Protein AF-A0A1W5XYM8-F1 (afdb_monomer)

pLDDT: mean 74.07, std 18.59, range [37.06, 93.06]

Radius of gyration: 15.28 Å; Cα contacts (8 Å, |Δi|>4): 60; chains: 1; bounding box: 46×28×40 Å

Foldseek 3Di:
DDDDDDDPDDPDPPDDDDDPDDPDFDKDFLVVLCVVVVHDSVVSVVCVVVVNFDWDDDPPTIIGGPVRSVVSVVVVCVPDDPDD

Secondary structure (DSSP, 8-state):
---------------------SS---EEEHHHHHHHHT--HHHHHHHHHTTSS--EEETTEEEEEHHHHHHHHHHHHTT-----

Sequence (84 aa):
MELAADTQSGEEPTARTDPPTGEGTVFLTVAEVATVMRVSKMTVYRLVHEGVLPAIRVGRSFRMPEHAIHDYLKASFSGTSPRM

Structure (mmCIF, N/CA/C/O backbone):
data_AF-A0A1W5XYM8-F1
#
_entry.id   AF-A0A1W5XYM8-F1
#
loop_
_atom_site.group_PDB
_atom_site.id
_atom_site.type_symbol
_atom_site.label_atom_id
_atom_site.label_alt_id
_atom_site.label_comp_id
_atom_site.label_asym_id
_atom_site.label_entity_id
_atom_site.label_seq_id
_atom_site.pdbx_PDB_ins_code
_atom_site.Cartn_x
_atom_site.Cartn_y
_atom_site.Cartn_z
_atom_site.occupancy
_atom_site.B_iso_or_equiv
_atom_site.auth_seq_id
_atom_site.auth_comp_id
_atom_site.auth_asym_id
_atom_site.auth_atom_id
_atom_site.pdbx_PDB_model_num
ATOM 1 N N . MET A 1 1 ? 17.058 -14.860 19.065 1.00 38.81 1 MET A N 1
ATOM 2 C CA . MET A 1 1 ? 16.633 -15.099 17.673 1.00 38.81 1 MET A CA 1
ATOM 3 C C . MET A 1 1 ? 16.772 -13.768 16.968 1.00 38.81 1 MET A C 1
ATOM 5 O O . MET A 1 1 ? 15.982 -12.865 17.195 1.00 38.81 1 MET A O 1
ATOM 9 N N . GLU A 1 2 ? 17.916 -13.615 16.318 1.00 37.06 2 GLU A N 1
ATOM 10 C CA . GLU A 1 2 ? 18.408 -12.395 15.690 1.00 37.06 2 GLU A CA 1
ATOM 11 C C . GLU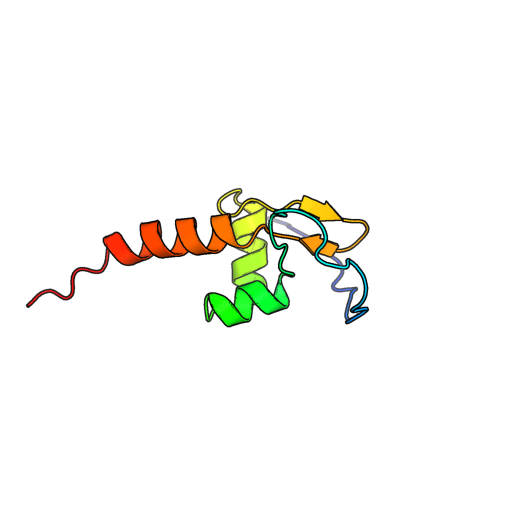 A 1 2 ? 17.720 -12.225 14.334 1.00 37.06 2 GLU A C 1
ATOM 13 O O . GLU A 1 2 ? 17.777 -13.124 13.501 1.00 37.06 2 GLU A O 1
ATOM 18 N N . LEU A 1 3 ? 17.041 -11.097 14.133 1.00 43.03 3 LEU A N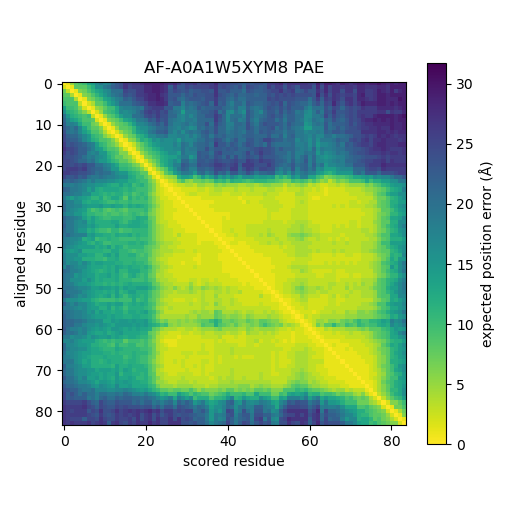 1
ATOM 19 C CA . LEU A 1 3 ? 16.621 -10.636 12.813 1.00 43.03 3 LEU A CA 1
ATOM 20 C C . LEU A 1 3 ? 17.015 -9.166 12.702 1.00 43.03 3 LEU A C 1
ATOM 22 O O . LEU A 1 3 ? 16.246 -8.256 13.002 1.00 43.03 3 LEU A O 1
ATOM 26 N N . ALA A 1 4 ? 18.274 -8.972 12.319 1.00 42.56 4 ALA A N 1
ATOM 27 C CA . ALA A 1 4 ? 18.771 -7.738 11.749 1.00 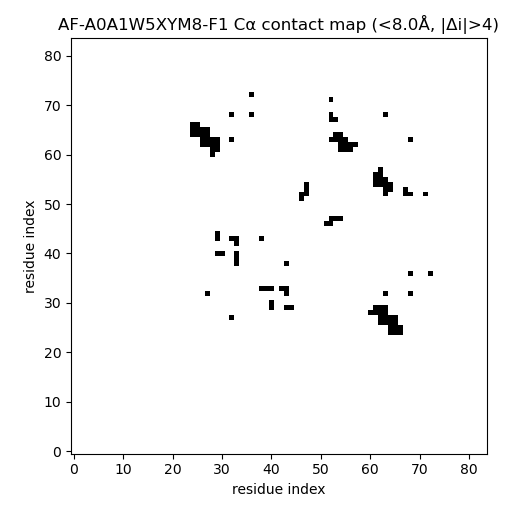42.56 4 ALA A CA 1
ATOM 28 C C . ALA A 1 4 ? 18.350 -7.676 10.272 1.00 42.56 4 ALA A C 1
ATOM 30 O O . ALA A 1 4 ? 18.796 -8.479 9.458 1.00 42.56 4 ALA A O 1
ATOM 31 N N . ALA A 1 5 ? 17.472 -6.731 9.957 1.00 41.97 5 ALA A N 1
ATOM 32 C CA . ALA A 1 5 ? 17.169 -6.179 8.636 1.00 41.97 5 ALA A CA 1
ATOM 33 C C . ALA A 1 5 ? 16.291 -4.950 8.936 1.00 41.97 5 ALA A C 1
ATOM 35 O O . ALA A 1 5 ? 15.369 -5.044 9.734 1.00 41.97 5 ALA A O 1
ATOM 36 N N . ASP A 1 6 ? 16.486 -3.746 8.435 1.00 37.31 6 ASP A N 1
ATOM 37 C CA . ASP A 1 6 ? 17.234 -3.267 7.295 1.00 37.31 6 ASP A CA 1
ATOM 38 C C . ASP A 1 6 ? 17.363 -1.749 7.490 1.00 37.31 6 ASP A C 1
ATOM 40 O O . ASP A 1 6 ? 16.515 -1.098 8.107 1.00 37.31 6 ASP A O 1
ATOM 44 N N . THR A 1 7 ? 18.457 -1.208 6.985 1.00 51.62 7 THR A N 1
ATOM 45 C CA . THR A 1 7 ? 18.795 0.208 6.923 1.00 51.62 7 THR A CA 1
ATOM 46 C C . THR A 1 7 ? 17.592 1.077 6.543 1.00 51.62 7 THR A C 1
ATOM 48 O O . THR A 1 7 ? 17.131 1.077 5.404 1.00 51.62 7 THR A O 1
ATOM 51 N N . GLN A 1 8 ? 17.125 1.904 7.479 1.00 44.31 8 GLN A N 1
ATOM 52 C CA . GLN A 1 8 ? 16.171 2.969 7.192 1.00 44.31 8 GLN A CA 1
ATOM 53 C C . GLN A 1 8 ? 16.899 4.078 6.414 1.00 44.31 8 GLN A C 1
ATOM 55 O O . GLN A 1 8 ? 17.421 5.030 6.984 1.00 44.31 8 GLN A O 1
ATOM 60 N N . SER A 1 9 ? 17.006 3.918 5.096 1.00 45.97 9 SER A N 1
ATOM 61 C CA . SER A 1 9 ? 17.506 4.938 4.169 1.00 45.97 9 SER A CA 1
ATOM 62 C C . SER A 1 9 ? 16.528 5.089 3.017 1.00 45.97 9 SER A C 1
ATOM 64 O O . SER A 1 9 ? 16.345 4.172 2.220 1.00 45.97 9 SER A O 1
ATOM 66 N N . GLY A 1 10 ? 15.902 6.261 2.936 1.00 41.62 10 GLY A N 1
ATOM 67 C CA . GLY A 1 10 ? 15.059 6.630 1.805 1.00 41.62 10 GLY A CA 1
ATOM 68 C C . GLY A 1 10 ? 13.924 7.571 2.171 1.00 41.62 10 GLY A C 1
ATOM 69 O O . GLY A 1 10 ? 12.768 7.300 1.856 1.00 41.62 10 GLY A O 1
ATOM 70 N N . GLU A 1 11 ? 14.238 8.671 2.844 1.00 53.50 11 GLU A N 1
ATOM 71 C CA . GLU A 1 11 ? 13.437 9.877 2.694 1.00 53.50 11 GLU A CA 1
ATOM 72 C C . GLU A 1 11 ? 13.817 10.458 1.327 1.00 53.50 11 GLU A C 1
ATOM 74 O O . GLU A 1 11 ? 14.887 11.030 1.190 1.00 53.50 11 GLU A O 1
ATOM 79 N N . GLU A 1 12 ? 13.008 10.228 0.289 1.00 53.03 12 GLU A N 1
ATOM 80 C CA . GLU A 1 12 ? 13.040 11.060 -0.920 1.00 53.03 12 GLU A CA 1
ATOM 81 C C . GLU A 1 12 ? 11.676 11.031 -1.638 1.00 53.03 12 GLU A C 1
ATOM 83 O O . GLU A 1 12 ? 11.296 10.019 -2.235 1.00 53.03 12 GLU A O 1
ATOM 88 N N . PRO A 1 13 ? 10.914 12.140 -1.591 1.00 58.19 13 PRO A N 1
ATOM 89 C CA . PRO A 1 13 ? 9.794 12.398 -2.479 1.00 58.19 13 PRO A CA 1
ATOM 90 C C . PRO A 1 13 ? 10.332 12.980 -3.793 1.00 58.19 13 PRO A C 1
ATOM 92 O O . PRO A 1 13 ? 10.262 14.182 -4.034 1.00 58.19 13 PRO A O 1
ATOM 95 N N . THR A 1 14 ? 10.869 12.136 -4.672 1.00 52.84 14 THR A N 1
ATOM 96 C CA . THR A 1 14 ? 11.122 12.513 -6.071 1.00 52.84 14 THR A CA 1
ATOM 97 C C . THR A 1 14 ? 9.914 12.123 -6.913 1.00 52.84 14 THR A C 1
ATOM 99 O O . THR A 1 14 ? 9.863 11.097 -7.587 1.00 52.84 14 THR A O 1
ATOM 102 N N . ALA A 1 15 ? 8.874 12.948 -6.804 1.00 65.50 15 ALA A N 1
ATOM 103 C CA . ALA A 1 15 ? 7.732 12.913 -7.703 1.00 65.50 15 ALA A CA 1
ATOM 104 C C . ALA A 1 15 ? 8.111 13.483 -9.081 1.00 65.50 15 ALA A C 1
ATOM 106 O O . ALA A 1 15 ? 8.830 14.484 -9.160 1.00 65.50 15 ALA A O 1
ATOM 107 N N . ARG A 1 16 ? 7.479 12.900 -10.113 1.00 60.91 16 ARG A N 1
ATOM 108 C CA . ARG A 1 16 ? 7.514 13.175 -11.569 1.00 60.91 16 ARG A CA 1
ATOM 109 C C . ARG A 1 16 ? 8.424 12.189 -12.314 1.00 60.91 16 ARG A C 1
ATOM 111 O O . ARG A 1 16 ? 9.623 12.166 -12.091 1.00 60.91 16 ARG A O 1
ATOM 118 N N . THR A 1 17 ? 7.923 11.338 -13.208 1.00 54.09 17 THR A N 1
ATOM 119 C CA . THR A 1 17 ? 6.947 11.613 -14.275 1.00 54.09 17 THR A CA 1
ATOM 120 C C . THR A 1 17 ? 6.431 10.294 -14.843 1.00 54.09 17 THR A C 1
ATOM 122 O O . THR A 1 17 ? 7.266 9.486 -15.215 1.00 54.09 17 THR A O 1
ATOM 125 N N . ASP A 1 18 ? 5.117 10.154 -15.033 1.00 55.44 18 ASP A N 1
ATOM 126 C CA . ASP A 1 18 ? 4.560 9.430 -16.182 1.00 55.44 18 ASP A CA 1
ATOM 127 C C . ASP A 1 18 ? 3.267 10.154 -16.616 1.00 55.44 18 ASP A C 1
ATOM 129 O O . ASP A 1 18 ? 2.362 10.328 -15.794 1.00 55.44 18 ASP A O 1
ATOM 133 N N . PRO A 1 19 ? 3.170 10.668 -17.858 1.00 58.69 19 PRO A N 1
ATOM 134 C CA . PRO A 1 19 ? 1.923 11.217 -18.380 1.00 58.69 19 PRO A CA 1
ATOM 135 C C . PRO A 1 19 ? 0.896 10.089 -18.601 1.00 58.69 19 PRO A C 1
ATOM 137 O O . PRO A 1 19 ? 1.263 9.031 -19.115 1.00 58.69 19 PRO A O 1
ATOM 140 N N . PRO A 1 20 ? -0.399 10.291 -18.286 1.00 55.56 20 PRO A N 1
ATOM 141 C CA . PRO A 1 20 ? -1.431 9.301 -18.562 1.00 55.56 20 PRO A CA 1
ATOM 142 C C . PRO A 1 20 ? -1.775 9.362 -20.051 1.00 55.56 20 PRO A C 1
ATOM 144 O O . PRO A 1 20 ? -2.646 10.117 -20.476 1.00 55.56 20 PRO A O 1
ATOM 147 N N . THR A 1 21 ? -1.066 8.610 -20.884 1.00 56.06 21 THR A N 1
ATOM 148 C CA . THR A 1 21 ? -1.514 8.358 -22.258 1.00 56.06 21 THR A CA 1
ATOM 149 C C . THR A 1 21 ? -1.705 6.864 -22.442 1.00 56.06 21 THR A C 1
ATOM 151 O O . THR A 1 21 ? -0.742 6.118 -22.572 1.00 56.06 21 THR A O 1
ATOM 154 N N . GLY A 1 22 ? -2.976 6.464 -22.446 1.00 49.62 22 GLY A N 1
ATOM 155 C CA . GLY A 1 22 ? -3.431 5.114 -22.761 1.00 49.62 22 GLY A CA 1
ATOM 156 C C . GLY A 1 22 ? -3.775 4.314 -21.515 1.00 49.62 22 GLY A C 1
ATOM 157 O O . GLY A 1 22 ? -2.891 3.713 -20.927 1.00 49.62 22 GLY A O 1
ATOM 158 N N . GLU A 1 23 ? -5.052 4.340 -21.120 1.00 59.97 23 GLU A N 1
ATOM 159 C CA . GLU A 1 23 ? -5.760 3.241 -20.431 1.00 59.97 23 GLU A CA 1
ATOM 160 C C . GLU A 1 23 ? -4.888 2.401 -19.465 1.00 59.97 23 GLU A C 1
ATOM 162 O O . GLU A 1 23 ? -4.774 1.183 -19.586 1.00 59.97 23 GLU A O 1
ATOM 167 N N . GLY A 1 24 ? -4.192 3.079 -18.544 1.00 60.19 24 GLY A N 1
ATOM 168 C CA . GLY A 1 24 ? -3.030 2.540 -17.835 1.00 60.19 24 GLY A CA 1
ATOM 169 C C . GLY A 1 24 ? -3.292 2.349 -16.347 1.00 60.19 24 GLY A C 1
ATOM 170 O O . GLY A 1 24 ? -3.876 3.204 -15.686 1.00 60.19 24 GLY A O 1
ATOM 171 N N . THR A 1 25 ? -2.849 1.216 -15.806 1.00 71.00 25 THR A N 1
ATOM 172 C CA . THR A 1 25 ? -2.931 0.926 -14.369 1.00 71.00 25 THR A CA 1
ATOM 173 C C . THR A 1 25 ? -2.175 1.987 -13.564 1.00 71.00 25 THR A C 1
ATOM 175 O O . THR A 1 25 ? -0.981 2.187 -13.774 1.00 71.00 25 THR A O 1
ATOM 178 N N . VAL A 1 26 ? -2.864 2.649 -12.630 1.00 85.38 26 VAL A N 1
ATOM 179 C CA . VAL A 1 26 ? -2.269 3.641 -11.723 1.00 85.38 26 VAL A CA 1
ATOM 180 C C . VAL A 1 26 ? -1.429 2.930 -10.668 1.00 85.38 26 VAL A C 1
ATOM 182 O O . VAL A 1 26 ? -1.882 1.964 -10.050 1.00 85.38 26 VAL A O 1
ATOM 185 N N . PHE A 1 27 ? -0.211 3.419 -10.441 1.00 88.12 27 PHE A N 1
ATOM 186 C CA . PHE A 1 27 ? 0.687 2.910 -9.411 1.00 88.12 27 PHE A CA 1
ATOM 187 C C . PHE A 1 27 ? 0.856 3.922 -8.285 1.00 88.12 27 PHE A C 1
ATOM 189 O O . PHE A 1 27 ? 1.166 5.085 -8.521 1.00 88.12 27 PHE A O 1
ATOM 196 N N . LEU A 1 28 ? 0.716 3.439 -7.056 1.00 90.12 28 LEU A N 1
ATOM 197 C CA . LEU A 1 28 ? 0.847 4.203 -5.826 1.00 90.12 28 LEU A CA 1
ATOM 198 C C . LEU A 1 28 ? 2.124 3.810 -5.084 1.00 90.12 28 LEU A C 1
ATOM 200 O O . LEU A 1 28 ? 2.581 2.666 -5.132 1.00 90.12 28 LEU A O 1
ATOM 204 N N . THR A 1 29 ? 2.707 4.762 -4.372 1.00 91.94 29 THR A N 1
ATOM 205 C CA . THR A 1 29 ? 3.811 4.540 -3.437 1.00 91.94 29 THR A CA 1
ATOM 206 C C . THR A 1 29 ? 3.310 4.030 -2.086 1.00 91.94 29 THR A C 1
ATOM 208 O O . THR A 1 29 ? 2.148 4.197 -1.723 1.00 91.94 29 THR A O 1
ATOM 211 N N . VAL A 1 30 ? 4.220 3.490 -1.271 1.00 90.50 30 VAL A N 1
ATOM 212 C CA . VAL A 1 30 ? 3.930 3.069 0.115 1.00 90.50 30 VAL A CA 1
ATOM 213 C C . VAL A 1 30 ? 3.242 4.173 0.929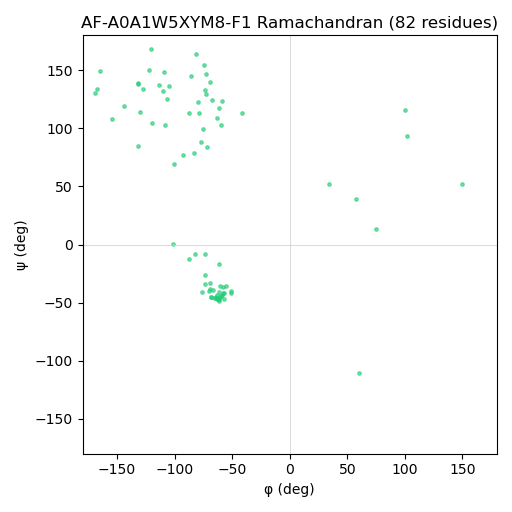 1.00 90.50 30 VAL A C 1
ATOM 215 O O . VAL A 1 30 ? 2.341 3.892 1.715 1.00 90.50 30 VAL A O 1
ATOM 218 N N . ALA A 1 31 ? 3.666 5.428 0.757 1.00 89.19 31 ALA A N 1
ATOM 219 C CA . ALA A 1 31 ? 3.118 6.563 1.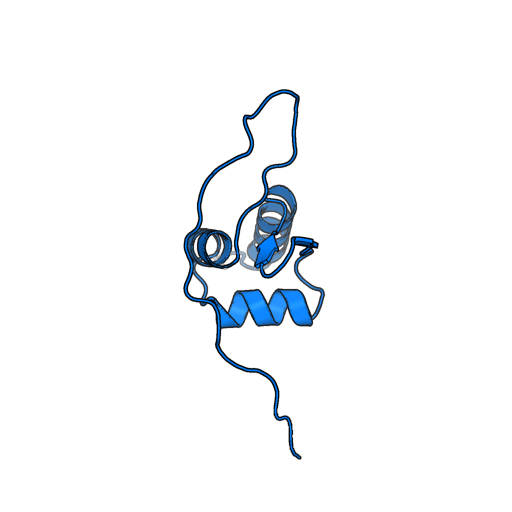495 1.00 89.19 31 ALA A CA 1
ATOM 220 C C . ALA A 1 31 ? 1.676 6.895 1.072 1.00 89.19 31 ALA A C 1
ATOM 222 O O . ALA A 1 31 ? 0.826 7.179 1.921 1.00 89.19 31 ALA A O 1
ATOM 223 N N . GLU A 1 32 ? 1.386 6.813 -0.225 1.00 90.94 32 GLU A N 1
ATOM 224 C CA . GLU A 1 32 ? 0.038 7.026 -0.758 1.00 90.94 32 GLU A CA 1
ATOM 225 C C . GLU A 1 32 ? -0.895 5.893 -0.327 1.00 90.94 32 GLU A C 1
ATOM 227 O O . GLU A 1 32 ? -1.975 6.154 0.200 1.00 90.94 32 GLU A O 1
ATOM 232 N N . VAL A 1 33 ? -0.442 4.639 -0.424 1.00 91.56 33 VAL A N 1
ATOM 233 C CA . VAL A 1 33 ? -1.205 3.465 0.031 1.00 91.56 33 VAL A CA 1
ATOM 234 C C . VAL A 1 33 ? -1.520 3.548 1.526 1.00 91.56 33 VAL A C 1
ATOM 236 O O . VAL A 1 33 ? -2.658 3.310 1.928 1.00 91.56 33 VAL A O 1
ATOM 239 N N . ALA A 1 34 ? -0.547 3.939 2.353 1.00 91.56 34 ALA A N 1
ATOM 240 C CA . ALA A 1 34 ? -0.749 4.134 3.789 1.00 91.56 34 ALA A CA 1
ATOM 241 C C . ALA A 1 34 ? -1.863 5.156 4.076 1.00 91.56 34 ALA A C 1
ATOM 243 O O . ALA A 1 34 ? -2.724 4.925 4.927 1.00 91.56 34 ALA A O 1
ATOM 244 N N . THR A 1 35 ? -1.887 6.253 3.316 1.00 90.31 35 THR A N 1
ATOM 245 C CA . THR A 1 35 ? -2.928 7.285 3.412 1.00 90.31 35 THR A CA 1
ATOM 246 C C . THR A 1 35 ? -4.300 6.755 2.990 1.00 90.31 35 THR A C 1
ATOM 248 O O . THR A 1 35 ? -5.279 6.966 3.709 1.00 90.31 35 THR A O 1
ATOM 251 N N . VAL A 1 36 ? -4.372 6.031 1.868 1.00 89.44 36 VAL A N 1
ATOM 252 C CA . VAL A 1 36 ? -5.618 5.465 1.319 1.00 89.44 36 VAL A CA 1
ATOM 253 C C . VAL A 1 36 ? -6.224 4.433 2.268 1.00 89.44 36 VAL A C 1
ATOM 255 O O . VAL A 1 36 ? -7.414 4.486 2.568 1.00 89.44 36 VAL A O 1
ATOM 258 N N . MET A 1 37 ? -5.402 3.523 2.790 1.00 89.81 37 MET A N 1
ATOM 259 C CA . MET A 1 37 ? -5.842 2.457 3.692 1.00 89.81 37 MET A CA 1
ATOM 260 C C . MET A 1 37 ? -5.985 2.910 5.152 1.00 89.81 37 MET A C 1
ATOM 262 O O . MET A 1 37 ? -6.483 2.143 5.971 1.00 89.81 37 MET A O 1
ATOM 266 N N . ARG A 1 38 ? -5.549 4.133 5.493 1.00 89.38 38 ARG A N 1
ATOM 267 C CA . ARG A 1 38 ? -5.493 4.662 6.871 1.00 89.38 38 ARG A CA 1
ATOM 268 C C . ARG A 1 38 ? -4.649 3.797 7.817 1.00 89.38 38 ARG A C 1
ATOM 270 O O . ARG A 1 38 ? -4.984 3.630 8.987 1.00 89.38 38 ARG A O 1
ATOM 277 N N . VAL A 1 39 ? -3.531 3.271 7.322 1.00 89.81 39 VAL A N 1
ATOM 278 C CA . VAL A 1 39 ? -2.592 2.437 8.092 1.00 89.81 39 VAL A CA 1
ATOM 279 C C . VAL A 1 39 ? -1.197 3.057 8.131 1.00 89.81 39 VAL A C 1
ATOM 281 O O . VAL A 1 39 ? -0.888 3.994 7.400 1.00 89.81 39 VAL A O 1
ATOM 284 N N . SER A 1 40 ? -0.319 2.528 8.985 1.00 91.38 40 SER A N 1
ATOM 285 C CA . SER A 1 40 ? 1.081 2.959 9.022 1.00 91.38 40 SER A CA 1
ATOM 286 C C . SER A 1 40 ? 1.879 2.421 7.826 1.00 91.38 40 SER A C 1
ATOM 288 O O . SER A 1 40 ? 1.589 1.341 7.308 1.00 91.38 40 SER A O 1
ATOM 290 N N . LYS A 1 41 ? 2.960 3.115 7.438 1.00 89.69 41 LYS A N 1
ATOM 291 C CA . LYS A 1 41 ? 3.913 2.619 6.422 1.00 89.69 41 LYS A CA 1
ATOM 292 C C . LYS A 1 41 ? 4.473 1.238 6.783 1.00 89.69 41 LYS A C 1
ATOM 294 O O . LYS A 1 41 ? 4.638 0.406 5.902 1.00 89.69 41 LYS A O 1
ATOM 299 N N . MET A 1 42 ? 4.699 0.973 8.073 1.00 93.06 42 MET A N 1
ATOM 300 C CA . MET A 1 42 ? 5.155 -0.332 8.564 1.00 93.06 42 MET A CA 1
ATOM 301 C C . MET A 1 42 ? 4.153 -1.444 8.244 1.00 93.06 42 MET A C 1
ATOM 303 O O . MET A 1 42 ? 4.540 -2.527 7.819 1.00 93.06 42 MET A O 1
ATOM 307 N N . THR A 1 43 ? 2.856 -1.164 8.391 1.00 92.38 43 THR A N 1
ATOM 308 C CA . THR A 1 43 ? 1.791 -2.103 8.024 1.00 92.38 43 THR A CA 1
ATOM 309 C C . THR A 1 43 ? 1.809 -2.387 6.527 1.00 92.38 43 THR A C 1
ATOM 311 O O . THR A 1 43 ? 1.733 -3.547 6.141 1.00 92.38 43 THR A O 1
ATOM 314 N N . VAL A 1 44 ? 1.972 -1.360 5.688 1.00 91.00 44 VAL A N 1
ATOM 315 C CA . VAL A 1 44 ? 2.076 -1.551 4.233 1.00 91.00 44 VAL A CA 1
ATOM 316 C C . VAL A 1 44 ? 3.303 -2.396 3.883 1.00 91.00 44 VAL A C 1
ATOM 318 O O . VAL A 1 44 ? 3.172 -3.365 3.144 1.00 91.00 44 VAL A O 1
ATOM 321 N N . TYR A 1 45 ? 4.475 -2.095 4.451 1.00 91.31 45 TYR A N 1
ATOM 322 C CA . TYR A 1 45 ? 5.680 -2.903 4.238 1.00 91.31 45 TYR A CA 1
ATOM 323 C C . TYR A 1 45 ? 5.488 -4.355 4.659 1.00 91.31 45 TYR A C 1
ATOM 325 O O . TYR A 1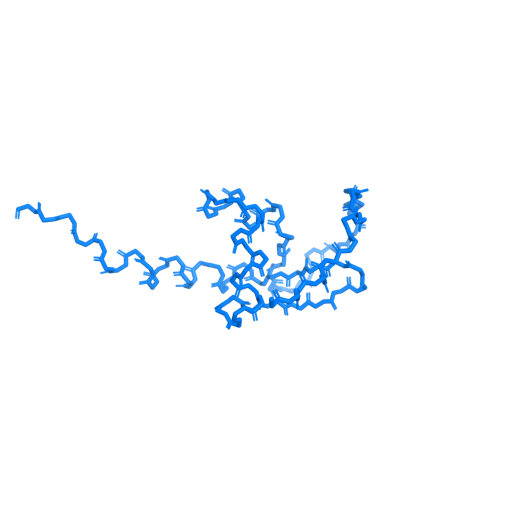 45 ? 5.897 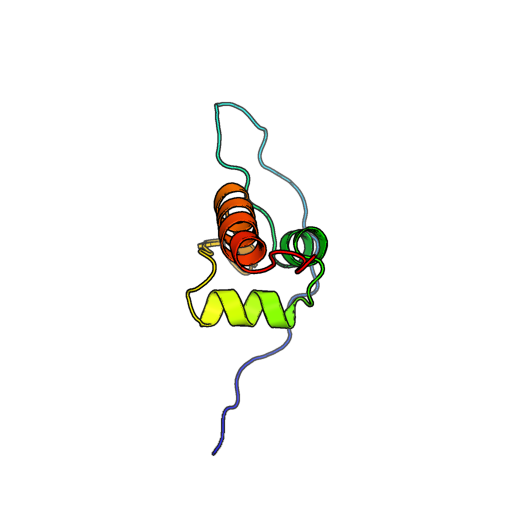-5.259 3.934 1.00 91.31 45 TYR A O 1
ATOM 333 N N . ARG A 1 46 ? 4.828 -4.579 5.798 1.00 88.56 46 ARG A 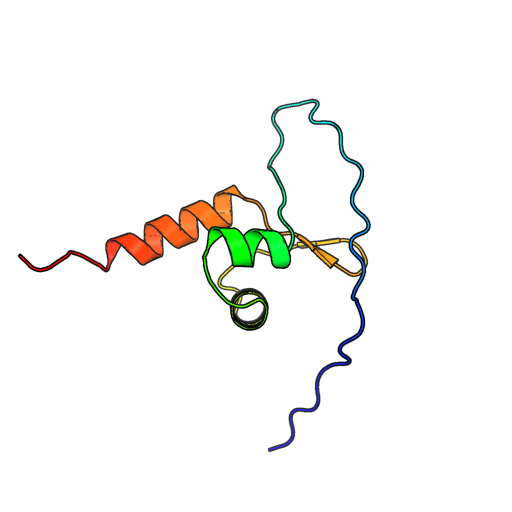N 1
ATOM 334 C CA . ARG A 1 46 ? 4.520 -5.922 6.276 1.00 88.56 46 ARG A CA 1
ATOM 335 C C . ARG A 1 46 ? 3.621 -6.668 5.291 1.00 88.56 46 ARG A C 1
ATOM 337 O O . ARG A 1 46 ? 3.976 -7.767 4.898 1.00 88.56 46 ARG A O 1
ATOM 344 N N . LEU A 1 47 ? 2.537 -6.049 4.821 1.00 88.69 47 LEU A N 1
ATOM 345 C CA . LEU A 1 47 ? 1.623 -6.658 3.844 1.00 88.69 47 LEU A CA 1
ATOM 346 C C . LEU A 1 47 ? 2.315 -6.996 2.519 1.00 88.69 47 LEU A C 1
ATOM 348 O O . LEU A 1 47 ? 2.000 -8.005 1.894 1.00 88.69 47 LEU A O 1
ATOM 352 N N . VAL A 1 48 ? 3.265 -6.165 2.093 1.00 90.19 48 VAL A N 1
ATOM 353 C CA . VAL A 1 48 ? 4.080 -6.432 0.902 1.00 90.19 48 VAL A CA 1
ATOM 354 C C . VAL A 1 48 ? 5.021 -7.611 1.137 1.00 90.19 48 VAL A C 1
ATOM 356 O O . VAL A 1 48 ? 5.125 -8.488 0.285 1.00 90.19 48 VAL A O 1
ATOM 359 N N . HIS A 1 49 ? 5.694 -7.654 2.288 1.00 86.31 49 HIS A N 1
ATOM 360 C CA . HIS A 1 49 ? 6.631 -8.729 2.614 1.00 86.31 49 HIS A CA 1
ATOM 361 C C . HIS A 1 49 ? 5.928 -10.073 2.862 1.00 86.31 49 HIS A C 1
ATOM 363 O O . HIS A 1 49 ? 6.457 -11.119 2.505 1.00 86.31 49 HIS A O 1
ATOM 369 N N . GLU A 1 50 ? 4.714 -10.039 3.414 1.00 87.44 50 GLU A N 1
ATOM 370 C CA . GLU A 1 50 ? 3.830 -11.198 3.592 1.00 87.44 50 GLU A CA 1
ATOM 371 C C . GLU A 1 50 ? 3.199 -11.671 2.267 1.00 87.44 50 GLU A C 1
ATOM 373 O O . GLU A 1 50 ? 2.565 -12.722 2.234 1.00 87.44 50 GLU A O 1
ATOM 378 N N . GLY A 1 51 ? 3.361 -10.917 1.171 1.00 87.88 51 GLY A N 1
ATOM 379 C CA . GLY A 1 51 ? 2.793 -11.247 -0.140 1.00 87.88 51 GLY A CA 1
ATOM 380 C C . GLY A 1 51 ? 1.285 -11.006 -0.251 1.00 87.88 51 GLY A C 1
ATOM 381 O O . GLY A 1 51 ? 0.661 -11.465 -1.204 1.00 87.88 51 GLY A O 1
ATOM 382 N N . VAL A 1 52 ? 0.696 -10.286 0.707 1.00 87.88 52 VAL A N 1
ATOM 383 C CA . VAL A 1 52 ? -0.738 -9.966 0.748 1.00 87.88 52 VAL A CA 1
ATOM 384 C C . VAL A 1 52 ? -1.086 -8.863 -0.249 1.00 87.88 52 VAL A C 1
ATOM 386 O O . VAL A 1 52 ? -2.114 -8.934 -0.918 1.00 87.88 52 VAL A O 1
ATOM 389 N N . LEU A 1 53 ? -0.232 -7.842 -0.357 1.00 87.56 53 LEU A N 1
ATOM 390 C CA . LEU A 1 53 ? -0.390 -6.771 -1.338 1.00 87.56 53 LEU A CA 1
ATOM 391 C C . LEU A 1 53 ? 0.643 -6.919 -2.458 1.00 87.56 53 LEU A C 1
ATOM 393 O O . LEU A 1 53 ? 1.845 -6.924 -2.170 1.00 87.56 53 LEU A O 1
ATOM 397 N N . PRO A 1 54 ? 0.214 -6.979 -3.733 1.00 88.00 54 PRO A N 1
ATOM 398 C CA . PRO A 1 54 ? 1.146 -7.036 -4.844 1.00 88.00 54 PRO A CA 1
ATOM 399 C C . PRO A 1 54 ? 1.899 -5.709 -4.942 1.00 88.00 54 PRO A C 1
ATOM 401 O O . PRO A 1 54 ? 1.309 -4.633 -5.065 1.00 88.00 54 PRO A O 1
ATOM 404 N N . ALA A 1 55 ? 3.224 -5.792 -4.901 1.00 89.56 55 ALA A N 1
ATOM 405 C CA . ALA A 1 55 ? 4.102 -4.652 -5.081 1.00 89.56 55 ALA A CA 1
ATOM 406 C C . ALA A 1 55 ? 5.194 -4.984 -6.087 1.00 89.56 55 ALA A C 1
ATOM 408 O O . ALA A 1 55 ? 5.788 -6.061 -6.064 1.00 89.56 55 ALA A O 1
ATOM 409 N N . ILE A 1 56 ? 5.491 -4.016 -6.941 1.00 87.94 56 ILE A N 1
ATOM 410 C CA . ILE A 1 56 ? 6.619 -4.051 -7.856 1.00 87.94 56 ILE A CA 1
ATOM 411 C C . ILE A 1 56 ? 7.710 -3.125 -7.325 1.00 87.94 56 ILE A C 1
ATOM 413 O O . ILE A 1 56 ? 7.449 -2.014 -6.854 1.00 87.94 56 ILE A O 1
ATOM 417 N N . ARG A 1 57 ? 8.95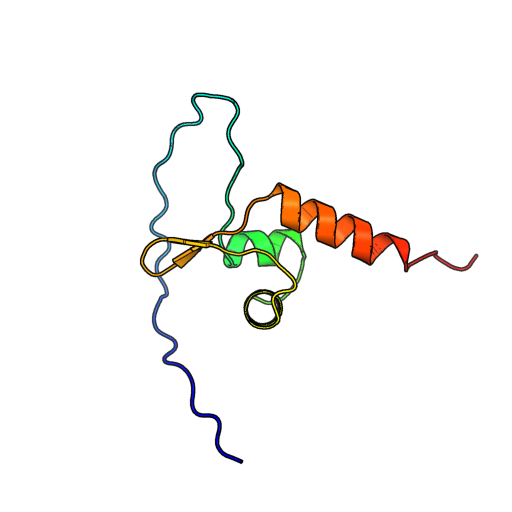7 -3.587 -7.377 1.00 85.12 57 ARG A N 1
ATOM 418 C CA . ARG A 1 57 ? 10.115 -2.762 -7.038 1.00 85.12 57 ARG A CA 1
ATOM 419 C C . ARG A 1 57 ? 10.565 -2.021 -8.291 1.00 85.12 57 ARG A C 1
ATOM 421 O O . ARG A 1 57 ? 11.061 -2.636 -9.228 1.00 85.12 57 ARG A O 1
ATOM 428 N N . VAL A 1 58 ? 10.422 -0.702 -8.283 1.00 82.00 58 VAL A N 1
ATOM 429 C CA . VAL A 1 58 ? 10.888 0.183 -9.354 1.00 82.00 58 VAL A CA 1
ATOM 430 C C . VAL A 1 58 ? 12.095 0.949 -8.825 1.00 82.00 58 VAL A C 1
ATOM 432 O O . VAL A 1 58 ? 11.982 1.846 -7.986 1.00 82.00 58 VAL A O 1
ATOM 435 N N . GLY A 1 59 ? 13.285 0.525 -9.253 1.00 85.06 59 GLY A N 1
ATOM 436 C CA . GLY A 1 59 ? 14.552 1.029 -8.731 1.00 85.06 59 GLY A CA 1
ATOM 437 C C . GLY A 1 59 ? 14.694 0.783 -7.224 1.00 85.06 59 GLY A C 1
ATOM 438 O O . GLY A 1 59 ? 14.852 -0.352 -6.764 1.00 85.06 59 GLY A O 1
ATOM 439 N N . ARG A 1 60 ? 14.655 1.864 -6.443 1.00 80.62 60 ARG A N 1
ATOM 440 C CA . ARG A 1 60 ? 14.804 1.835 -4.976 1.00 80.62 60 ARG A CA 1
ATOM 441 C C . ARG A 1 60 ? 13.478 1.942 -4.229 1.00 80.62 60 ARG A C 1
ATOM 443 O O . ARG A 1 60 ? 13.477 1.925 -3.004 1.00 80.62 60 ARG A O 1
ATOM 450 N N . SER A 1 61 ? 12.361 2.044 -4.941 1.00 79.75 61 SER A N 1
ATOM 451 C CA . SER A 1 61 ? 11.054 2.254 -4.331 1.00 79.75 61 SER A CA 1
ATOM 452 C C . SER A 1 61 ? 10.077 1.153 -4.704 1.00 79.75 61 SER A C 1
ATOM 454 O O . SER A 1 61 ? 10.131 0.585 -5.793 1.00 79.75 61 SER A O 1
ATOM 456 N N . PHE A 1 62 ? 9.138 0.887 -3.804 1.00 86.56 62 PHE A N 1
ATOM 457 C CA . PHE A 1 62 ? 7.999 0.034 -4.105 1.00 86.56 62 PHE A CA 1
ATOM 458 C C . PHE A 1 62 ? 6.877 0.847 -4.751 1.00 86.56 62 PHE A C 1
ATOM 460 O O . PHE A 1 62 ? 6.673 2.032 -4.445 1.00 86.56 62 PHE A O 1
ATOM 467 N N . ARG A 1 63 ? 6.176 0.195 -5.671 1.00 89.12 63 ARG A N 1
ATOM 468 C CA . ARG A 1 63 ? 4.983 0.684 -6.348 1.00 89.12 63 ARG A CA 1
ATOM 469 C C . ARG A 1 63 ? 3.926 -0.402 -6.291 1.00 89.12 63 ARG A C 1
ATOM 471 O O . ARG A 1 63 ? 4.231 -1.576 -6.475 1.00 89.12 63 ARG A O 1
ATOM 478 N N . MET A 1 64 ? 2.694 -0.012 -6.034 1.00 89.75 64 MET A N 1
ATOM 479 C CA . MET A 1 64 ? 1.574 -0.925 -5.877 1.00 89.75 64 MET A CA 1
ATOM 480 C C . MET A 1 64 ? 0.465 -0.471 -6.815 1.00 89.75 64 MET A C 1
ATOM 482 O O . MET A 1 64 ? 0.181 0.725 -6.862 1.00 89.75 64 MET A O 1
ATOM 486 N N . PRO A 1 65 ? -0.157 -1.374 -7.576 1.00 90.69 65 PRO A N 1
ATOM 487 C CA . PRO A 1 65 ? -1.223 -0.977 -8.474 1.00 90.69 65 PRO A CA 1
ATOM 488 C C . PRO A 1 65 ? -2.487 -0.638 -7.677 1.00 90.69 65 PRO A C 1
ATOM 490 O O . PRO A 1 65 ? -2.938 -1.441 -6.863 1.00 90.69 65 PRO A O 1
ATOM 493 N N . GLU A 1 66 ? -3.087 0.525 -7.935 1.00 89.19 66 GLU A N 1
ATOM 494 C CA . GLU A 1 66 ? -4.252 1.047 -7.205 1.00 89.19 66 GLU A CA 1
ATOM 495 C C . GLU A 1 66 ? -5.398 0.028 -7.116 1.00 89.19 66 GLU A C 1
ATOM 497 O O . GLU A 1 66 ? -5.989 -0.162 -6.050 1.00 89.19 66 GLU A O 1
ATOM 502 N N . HIS A 1 67 ? -5.663 -0.689 -8.215 1.00 89.38 67 HIS A N 1
ATOM 503 C CA . HIS A 1 67 ? -6.731 -1.687 -8.278 1.00 89.38 67 HIS A CA 1
ATOM 504 C C . HIS A 1 67 ? -6.574 -2.785 -7.218 1.00 89.38 67 HIS A C 1
ATOM 506 O O . HIS A 1 67 ? -7.571 -3.215 -6.646 1.00 89.38 67 HIS A O 1
ATOM 512 N N . ALA A 1 68 ? -5.344 -3.208 -6.915 1.00 88.62 68 ALA A N 1
ATOM 513 C CA . ALA A 1 68 ? -5.096 -4.273 -5.952 1.00 88.62 68 ALA A CA 1
ATOM 514 C C . ALA A 1 68 ? -5.313 -3.807 -4.509 1.00 88.62 68 ALA A C 1
ATOM 516 O O . ALA A 1 68 ? -5.799 -4.574 -3.683 1.00 88.62 68 ALA A O 1
ATOM 517 N N . ILE A 1 69 ? -5.012 -2.539 -4.204 1.00 89.25 69 ILE A N 1
ATOM 518 C CA . ILE A 1 69 ? -5.342 -1.953 -2.897 1.00 89.25 69 ILE A CA 1
ATOM 519 C C . ILE A 1 69 ? -6.860 -1.912 -2.732 1.00 89.25 69 ILE A C 1
ATOM 521 O O . ILE A 1 69 ? -7.385 -2.267 -1.678 1.00 89.25 69 ILE A O 1
ATOM 525 N N . HIS A 1 70 ? -7.573 -1.480 -3.770 1.00 88.56 70 HIS A N 1
ATOM 526 C CA . HIS A 1 70 ? -9.024 -1.378 -3.720 1.00 88.56 70 HIS A CA 1
ATOM 527 C C . HIS A 1 70 ? -9.701 -2.754 -3.609 1.00 88.56 70 HIS A C 1
ATOM 529 O O . HIS A 1 70 ? -10.662 -2.900 -2.852 1.00 88.56 70 HIS A O 1
ATOM 535 N N . ASP A 1 71 ? -9.181 -3.766 -4.307 1.00 88.94 71 ASP A N 1
ATOM 536 C CA . ASP A 1 71 ? -9.614 -5.160 -4.179 1.00 88.94 71 ASP A CA 1
ATOM 537 C C . ASP A 1 71 ? -9.378 -5.701 -2.760 1.00 88.94 71 ASP A C 1
ATOM 539 O O . ASP A 1 71 ? -10.307 -6.195 -2.118 1.00 88.94 71 ASP A O 1
ATOM 543 N N . TYR A 1 72 ? -8.183 -5.473 -2.206 1.00 87.00 72 TYR A N 1
ATOM 544 C CA . TYR A 1 72 ? -7.856 -5.847 -0.830 1.00 87.00 72 TYR A CA 1
ATOM 545 C C . TYR A 1 72 ? -8.791 -5.191 0.194 1.00 87.00 72 TYR A C 1
ATOM 547 O O . TYR A 1 72 ? -9.259 -5.848 1.130 1.00 87.00 72 TYR A O 1
ATOM 555 N N . LEU A 1 73 ? -9.096 -3.900 0.026 1.00 86.44 73 LEU A N 1
ATOM 556 C CA . LEU A 1 73 ? -10.040 -3.195 0.891 1.00 86.44 73 LEU A CA 1
ATOM 557 C C . LEU A 1 73 ? -11.442 -3.798 0.773 1.00 86.44 73 LEU A C 1
ATOM 559 O O . LEU A 1 73 ? -12.050 -4.091 1.799 1.00 86.44 73 LEU A O 1
ATOM 563 N N . LYS A 1 74 ? -11.942 -4.053 -0.441 1.00 85.62 74 LYS A N 1
ATOM 564 C CA . LYS A 1 74 ? -13.245 -4.710 -0.651 1.00 85.62 74 LYS A CA 1
ATOM 565 C C . LYS A 1 74 ? -13.316 -6.074 0.035 1.00 85.62 74 LYS A C 1
ATOM 567 O O . LYS A 1 74 ? -14.280 -6.337 0.756 1.00 85.62 74 LYS A O 1
ATOM 572 N N . ALA A 1 75 ? -12.289 -6.904 -0.137 1.00 83.94 75 ALA A N 1
ATOM 573 C CA . ALA A 1 75 ? -12.193 -8.204 0.516 1.00 83.94 75 ALA A CA 1
ATOM 574 C C . ALA A 1 75 ? -12.185 -8.067 2.050 1.00 83.94 75 ALA A C 1
ATOM 576 O O . ALA A 1 75 ? -12.945 -8.750 2.734 1.00 83.94 75 ALA A O 1
ATOM 577 N N . SER A 1 76 ? -11.407 -7.125 2.591 1.00 77.44 76 SER A N 1
ATOM 578 C CA . SER A 1 76 ? -11.276 -6.901 4.040 1.00 77.44 76 SER A CA 1
ATOM 579 C C . SER A 1 76 ? -12.549 -6.334 4.685 1.00 77.44 76 SER A C 1
ATOM 581 O O . SER A 1 76 ? -12.918 -6.728 5.791 1.00 77.44 76 SER A O 1
ATOM 583 N N . PHE A 1 77 ? -13.254 -5.427 4.000 1.00 68.56 77 PHE A N 1
ATOM 584 C CA . PHE A 1 77 ? -14.489 -4.815 4.501 1.00 68.56 77 PHE A CA 1
ATOM 585 C C . PHE A 1 77 ? -15.686 -5.773 4.479 1.00 68.56 77 PHE A C 1
ATOM 587 O O . PHE A 1 77 ? -16.574 -5.640 5.322 1.00 68.56 77 PHE A O 1
ATOM 594 N N . SER A 1 78 ? -15.699 -6.776 3.595 1.00 60.62 78 SER A N 1
ATOM 595 C CA . SER A 1 78 ? -16.788 -7.764 3.519 1.00 60.62 78 SER A CA 1
ATOM 596 C C . SER A 1 78 ? -16.975 -8.609 4.797 1.00 60.62 78 SER A C 1
ATOM 598 O O . SER A 1 78 ? -18.049 -9.168 5.009 1.00 60.62 78 SER A O 1
ATOM 600 N N . GLY A 1 79 ? -15.978 -8.647 5.692 1.00 54.38 79 GLY A N 1
ATOM 601 C CA . GLY A 1 79 ? -16.058 -9.323 6.993 1.00 54.38 79 GLY A CA 1
ATOM 602 C C . GLY A 1 79 ? -16.622 -8.473 8.139 1.00 54.38 79 GLY A C 1
ATOM 603 O O . GLY A 1 79 ? -16.963 -9.016 9.188 1.00 54.38 79 GLY A O 1
ATOM 604 N N . THR A 1 80 ? -16.759 -7.153 7.964 1.00 51.72 80 THR A N 1
ATOM 605 C CA . THR A 1 80 ? -17.329 -6.261 8.989 1.00 51.72 80 THR A CA 1
ATOM 606 C C . THR A 1 80 ? -18.779 -5.959 8.638 1.00 51.72 80 THR A C 1
ATOM 608 O O . THR A 1 80 ? -19.142 -4.849 8.261 1.00 51.72 80 THR A O 1
ATOM 611 N N . SER A 1 81 ? -19.630 -6.979 8.759 1.00 39.78 81 SER A N 1
ATOM 612 C CA . SER A 1 81 ? -21.056 -6.733 8.965 1.00 39.78 81 SER A CA 1
ATOM 613 C C . SER A 1 81 ? -21.192 -5.965 10.283 1.00 39.78 81 SER A C 1
ATOM 615 O O . SER A 1 81 ? -20.795 -6.512 11.319 1.00 39.78 81 SER A O 1
ATOM 617 N N . PRO A 1 82 ? -21.711 -4.723 10.303 1.00 51.06 82 PRO A N 1
ATOM 618 C CA . PRO A 1 82 ? -22.138 -4.140 11.559 1.00 51.06 82 PRO A CA 1
ATOM 619 C C . PRO A 1 82 ? -23.275 -5.040 12.030 1.00 51.06 82 PRO A C 1
ATOM 621 O O . PRO A 1 82 ? -24.320 -5.116 11.386 1.00 51.06 82 PRO A O 1
ATOM 624 N N . ARG A 1 83 ? -23.034 -5.821 13.085 1.00 53.09 83 ARG A N 1
ATOM 625 C CA . ARG A 1 83 ? -24.114 -6.547 13.744 1.00 53.09 83 ARG A CA 1
ATOM 626 C C . ARG A 1 83 ? -25.107 -5.502 14.242 1.00 53.09 83 ARG A C 1
ATOM 628 O O . ARG A 1 83 ? -24.812 -4.798 15.204 1.00 53.09 83 ARG A O 1
ATOM 635 N N . MET A 1 84 ? -26.212 -5.370 13.514 1.00 53.66 84 MET A N 1
ATOM 636 C CA . MET A 1 84 ? -27.473 -4.861 14.040 1.00 53.66 84 MET A CA 1
ATOM 637 C C . MET A 1 84 ? -28.144 -5.967 14.845 1.00 53.66 84 MET A C 1
ATOM 639 O O . MET A 1 84 ? -27.970 -7.151 14.468 1.00 53.66 84 MET A O 1
#

Mean predicted aligned error: 11.52 Å

Nearest PDB structures (foldseek):
  6ama-assembly1_B  TM=7.922E-01  e=1.562E-03  Streptomyces venezuelae
  6ama-assembly1_A  TM=8.056E-01  e=1.783E-03  Streptomyces venezuelae
  6amk-assembly1_A  TM=9.140E-01  e=9.329E-03  Streptomyces venezuelae
  6amk-assembly1_B  TM=7.840E-01  e=8.732E-03  Streptomyces venezuelae
  2kfs-assembly1_A  TM=6.568E-01  e=1.011E-01  Mycobacterium tuberculosis H37Rv

Solvent-accessible surface area (backbone atoms only — not comparable to full-atom values): 5619 Å² total; per-residue (Å²): 137,88,79,92,78,74,85,93,76,80,94,72,92,79,80,83,88,81,83,95,77,68,100,64,88,54,71,35,40,58,70,54,48,16,61,75,72,72,48,52,57,68,55,50,52,47,34,40,74,72,64,74,41,75,64,47,76,59,90,94,41,58,33,27,47,50,68,57,56,54,48,50,48,55,61,62,51,71,74,64,69,79,84,123